Protein AF-A0A7C1A769-F1 (afdb_monomer_lite)

Radius of gyration: 11.72 Å; chains: 1; bounding box: 25×28×27 Å

Sequence (43 aa):
MNSGKTVFAQLLQYVQRYEFNQCVWRYHGNYKVRSFSCWEQFL

Secondary structure (DSSP, 8-state):
---S--HHHHHHTTS-HHHHHHHHHHTTTTTT-SSS-TTGGG-

Structure (mmCIF, N/CA/C/O backbone):
data_AF-A0A7C1A769-F1
#
_entry.id   AF-A0A7C1A769-F1
#
loop_
_atom_site.group_PDB
_atom_site.id
_atom_site.type_symbol
_atom_site.label_atom_id
_atom_site.label_alt_id
_atom_site.label_comp_id
_atom_site.label_asym_id
_atom_site.label_entity_id
_atom_site.label_seq_id
_atom_site.pdbx_PDB_ins_code
_atom_site.Cartn_x
_atom_site.Cartn_y
_atom_site.Cartn_z
_atom_site.occupancy
_atom_site.B_iso_or_equiv
_atom_site.auth_seq_id
_atom_site.auth_comp_id
_atom_site.auth_asym_id
_atom_site.auth_atom_id
_atom_site.pdbx_PDB_model_num
ATOM 1 N N . MET A 1 1 ? -6.995 18.902 14.819 1.00 53.25 1 MET A N 1
ATOM 2 C CA . MET A 1 1 ? -6.483 17.690 14.137 1.00 53.25 1 MET A CA 1
ATOM 3 C C . MET A 1 1 ? -7.418 16.544 14.469 1.00 53.25 1 MET A C 1
ATOM 5 O O . MET A 1 1 ? -7.813 16.446 15.621 1.00 53.25 1 MET A O 1
ATOM 9 N N . ASN A 1 2 ? -7.844 15.758 13.478 1.00 62.56 2 ASN A N 1
ATOM 10 C CA . ASN A 1 2 ? -8.822 14.687 13.683 1.00 62.56 2 ASN A CA 1
ATOM 11 C C . ASN A 1 2 ? -8.207 13.585 14.556 1.00 62.56 2 ASN A C 1
ATOM 13 O O . ASN A 1 2 ? -7.294 12.896 14.116 1.00 62.56 2 ASN A O 1
ATOM 17 N N . SER A 1 3 ? -8.695 13.423 15.785 1.00 74.56 3 SER A N 1
ATOM 18 C CA . SER A 1 3 ? -8.164 12.474 16.778 1.00 74.56 3 SER A CA 1
ATOM 19 C C . SER A 1 3 ? -8.550 11.006 16.514 1.00 74.56 3 SER A C 1
ATOM 21 O O . SER A 1 3 ? -8.554 10.198 17.439 1.00 74.56 3 SER A O 1
ATOM 23 N N . GLY A 1 4 ? -8.916 10.649 15.277 1.00 79.25 4 GLY A N 1
ATOM 24 C CA . GLY A 1 4 ? -9.459 9.338 14.915 1.00 79.25 4 GLY A CA 1
ATOM 25 C C . GLY A 1 4 ? -8.934 8.810 13.580 1.00 79.25 4 GLY A C 1
ATOM 26 O O . GLY A 1 4 ? -8.338 9.550 12.799 1.00 79.25 4 GLY A O 1
ATOM 27 N N . LYS A 1 5 ? -9.166 7.515 13.322 1.00 82.62 5 LYS A N 1
ATOM 28 C CA . LYS A 1 5 ? -8.805 6.857 12.055 1.00 82.62 5 LYS A CA 1
ATOM 29 C C . LYS A 1 5 ? -9.457 7.575 10.877 1.00 82.62 5 LYS A C 1
ATOM 31 O O . LYS A 1 5 ? -10.643 7.910 10.945 1.00 82.62 5 LYS A O 1
ATOM 36 N N . THR A 1 6 ? -8.701 7.752 9.797 1.00 89.19 6 THR A N 1
ATOM 37 C CA . THR A 1 6 ? -9.224 8.306 8.546 1.00 89.19 6 THR A CA 1
ATOM 38 C C . THR A 1 6 ? -10.407 7.467 8.047 1.00 89.19 6 THR A C 1
ATOM 40 O O . THR A 1 6 ? -10.478 6.262 8.297 1.00 89.19 6 THR A O 1
ATOM 43 N N . VAL A 1 7 ? -11.350 8.085 7.327 1.00 88.81 7 VAL A N 1
ATOM 44 C CA . VAL A 1 7 ? -12.456 7.343 6.684 1.00 88.81 7 VAL A CA 1
ATOM 45 C C . VAL A 1 7 ? -11.898 6.246 5.767 1.00 88.81 7 VAL A C 1
ATOM 47 O O . VAL A 1 7 ? -12.441 5.148 5.713 1.00 88.81 7 VAL A O 1
ATOM 50 N N . PHE A 1 8 ? -10.756 6.503 5.123 1.00 87.25 8 PHE A N 1
ATOM 51 C CA . PHE A 1 8 ? -10.044 5.515 4.316 1.00 87.25 8 PHE A CA 1
ATOM 52 C C . PHE A 1 8 ? -9.593 4.302 5.137 1.00 87.25 8 PHE A C 1
ATOM 54 O O . PHE A 1 8 ? -9.906 3.177 4.760 1.00 87.25 8 PHE A O 1
ATOM 61 N N . ALA A 1 9 ? -8.970 4.513 6.300 1.00 90.12 9 ALA A N 1
ATOM 62 C CA . ALA A 1 9 ? -8.562 3.433 7.197 1.00 90.12 9 ALA A CA 1
ATOM 63 C C . ALA A 1 9 ? -9.752 2.608 7.717 1.00 90.12 9 ALA A C 1
ATOM 65 O O . ALA A 1 9 ? -9.630 1.402 7.934 1.00 90.12 9 ALA A O 1
ATOM 66 N N . GLN A 1 10 ? -10.912 3.244 7.912 1.00 90.88 10 GLN A N 1
ATOM 67 C CA . GLN A 1 10 ? -12.145 2.555 8.305 1.00 90.88 10 GLN A CA 1
ATOM 68 C C . GLN A 1 10 ? -12.696 1.687 7.171 1.00 90.88 10 GLN A C 1
ATOM 70 O O . GLN A 1 10 ? -13.149 0.580 7.422 1.00 90.88 10 GLN A O 1
ATOM 75 N N . LEU A 1 11 ? -12.642 2.146 5.921 1.00 91.12 11 LEU A N 1
ATOM 76 C CA . LEU A 1 11 ? -13.056 1.340 4.769 1.00 91.12 11 LEU A CA 1
ATOM 77 C C . LEU A 1 11 ? -12.068 0.200 4.494 1.00 91.12 11 LEU A C 1
ATOM 79 O O . LEU A 1 11 ? -12.470 -0.924 4.198 1.00 91.12 11 LEU A O 1
ATOM 83 N N . LEU A 1 12 ? -10.774 0.469 4.664 1.00 91.06 12 LEU A N 1
ATOM 84 C CA . LEU A 1 12 ? -9.702 -0.495 4.446 1.00 91.06 12 LEU A CA 1
ATOM 85 C C . LEU A 1 12 ? -9.769 -1.685 5.415 1.00 91.06 12 LEU A C 1
ATOM 87 O O . LEU A 1 12 ? -9.264 -2.755 5.091 1.00 91.06 12 LEU A O 1
ATOM 91 N N . GLN A 1 13 ? -10.442 -1.543 6.565 1.00 90.62 13 GLN A N 1
ATOM 92 C CA . GLN A 1 13 ? -10.653 -2.645 7.513 1.00 90.62 13 GLN A CA 1
ATOM 93 C C . GLN A 1 13 ? -11.476 -3.803 6.922 1.00 90.62 13 GLN A C 1
ATOM 95 O O . GLN A 1 13 ? -11.395 -4.924 7.418 1.00 90.62 13 GLN A O 1
ATOM 100 N N . TYR A 1 14 ? -12.259 -3.537 5.871 1.00 93.38 14 TYR A N 1
ATOM 101 C CA . TYR A 1 14 ? -13.044 -4.547 5.158 1.00 93.38 14 TYR A CA 1
ATOM 102 C C . TYR A 1 14 ? -12.282 -5.169 3.982 1.00 93.38 14 TYR A C 1
ATOM 104 O O . TYR A 1 14 ? -12.736 -6.155 3.404 1.00 93.38 14 TYR A O 1
ATOM 112 N N . VAL A 1 15 ? -11.124 -4.611 3.616 1.00 92.81 15 VAL A N 1
ATOM 113 C CA . VAL A 1 15 ? -10.298 -5.117 2.520 1.00 92.81 15 VAL A CA 1
ATOM 114 C C . VAL A 1 15 ? -9.387 -6.224 3.040 1.00 92.81 15 VAL A C 1
ATOM 116 O O . VAL A 1 15 ? -8.630 -6.044 3.994 1.00 92.81 15 VAL A O 1
ATOM 119 N N . GLN A 1 16 ? -9.412 -7.378 2.373 1.00 94.50 16 GLN A N 1
ATOM 120 C CA . GLN A 1 16 ? -8.516 -8.485 2.690 1.00 94.50 16 GLN A CA 1
ATOM 121 C C . GLN A 1 16 ? -7.061 -8.084 2.414 1.00 94.50 16 GLN A C 1
ATOM 123 O O . GLN A 1 16 ? -6.669 -7.806 1.277 1.00 94.50 16 GLN A O 1
ATOM 128 N N . ARG A 1 17 ? -6.225 -8.094 3.460 1.00 93.75 17 ARG A N 1
ATOM 129 C CA . ARG A 1 17 ? -4.810 -7.687 3.380 1.00 93.75 17 ARG A CA 1
ATOM 130 C C . ARG A 1 17 ? -4.033 -8.471 2.320 1.00 93.75 17 ARG A C 1
ATOM 132 O O . ARG A 1 17 ? -3.166 -7.915 1.651 1.00 93.75 17 ARG A O 1
ATOM 139 N N . TYR A 1 18 ? -4.345 -9.756 2.175 1.00 96.31 18 TYR A N 1
ATOM 140 C CA . TYR A 1 18 ? -3.701 -10.639 1.209 1.00 96.31 18 TYR A CA 1
ATOM 141 C C . TYR A 1 18 ? -4.001 -10.232 -0.239 1.00 96.31 18 TYR A C 1
ATOM 143 O O . TYR A 1 18 ? -3.074 -10.057 -1.027 1.00 96.31 18 TYR A O 1
ATOM 151 N N . GLU A 1 19 ? -5.274 -10.018 -0.579 1.00 96.38 19 GLU A N 1
ATOM 152 C CA . GLU A 1 19 ? -5.686 -9.601 -1.926 1.00 96.38 19 GLU A CA 1
ATOM 153 C C . GLU A 1 19 ? -5.135 -8.217 -2.276 1.00 96.38 19 GLU A C 1
ATOM 155 O O . GLU A 1 19 ? -4.615 -8.014 -3.373 1.00 96.38 19 GLU A O 1
ATOM 160 N N . PHE A 1 20 ? -5.136 -7.291 -1.310 1.00 96.12 20 PHE A N 1
ATOM 161 C CA . PHE A 1 20 ? -4.483 -5.993 -1.468 1.00 96.12 20 PHE A CA 1
ATOM 162 C C . PHE A 1 20 ? -2.998 -6.149 -1.818 1.00 96.12 20 PHE A C 1
ATOM 164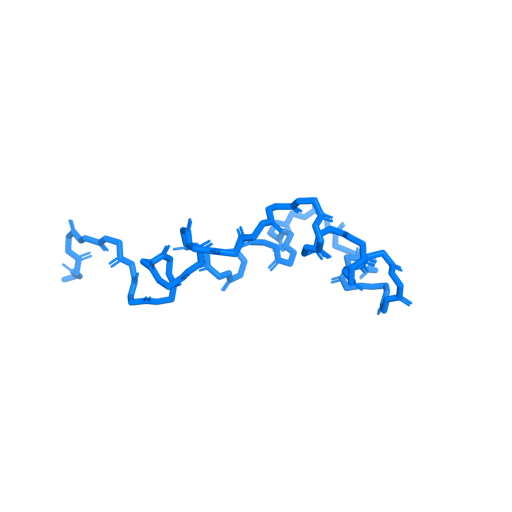 O O . PHE A 1 20 ? -2.515 -5.550 -2.779 1.00 96.12 20 PHE A O 1
ATOM 171 N N . ASN A 1 21 ? -2.268 -6.986 -1.076 1.00 96.50 21 ASN A N 1
ATOM 172 C CA . ASN A 1 21 ? -0.847 -7.218 -1.328 1.00 96.50 21 ASN A CA 1
ATOM 173 C C . ASN A 1 21 ? -0.598 -7.853 -2.703 1.00 96.50 21 ASN A C 1
ATOM 175 O O . ASN A 1 21 ? 0.381 -7.495 -3.359 1.00 96.50 21 ASN A O 1
ATOM 179 N N . GLN A 1 22 ? -1.484 -8.739 -3.170 1.00 98.19 22 GLN A N 1
ATOM 180 C CA . GLN A 1 22 ? -1.404 -9.276 -4.530 1.00 98.19 22 GLN A CA 1
ATOM 181 C C . GLN A 1 22 ? -1.544 -8.177 -5.588 1.00 98.19 22 GLN A C 1
ATOM 183 O O . GLN A 1 22 ? -0.761 -8.147 -6.537 1.00 98.19 22 GLN A O 1
ATOM 188 N N . CYS A 1 23 ? -2.486 -7.245 -5.414 1.00 97.19 23 CYS A N 1
ATOM 189 C CA . CYS A 1 23 ? -2.630 -6.090 -6.301 1.00 97.19 23 CYS A CA 1
ATOM 190 C C . CYS A 1 23 ? -1.383 -5.197 -6.274 1.00 97.19 23 CYS A C 1
ATOM 192 O O . CYS A 1 23 ? -0.856 -4.846 -7.328 1.00 97.19 23 CYS A O 1
ATOM 194 N N . VAL A 1 24 ? -0.862 -4.880 -5.085 1.00 97.56 24 VAL A N 1
ATOM 195 C CA . VAL A 1 24 ? 0.363 -4.078 -4.944 1.00 97.56 24 VAL A CA 1
ATOM 196 C C . VAL A 1 24 ? 1.543 -4.740 -5.647 1.00 97.56 24 VAL A C 1
ATOM 198 O O . VAL A 1 24 ? 2.301 -4.056 -6.331 1.00 97.56 24 VAL A O 1
ATOM 201 N N . TRP A 1 25 ? 1.698 -6.058 -5.517 1.00 97.75 25 TRP A N 1
ATOM 202 C CA . TRP A 1 25 ? 2.753 -6.794 -6.208 1.00 97.75 25 TRP A CA 1
ATOM 203 C C . TRP A 1 25 ? 2.555 -6.776 -7.729 1.00 97.75 25 TRP A C 1
ATOM 205 O O . TRP A 1 25 ? 3.481 -6.419 -8.454 1.00 97.75 25 TRP A O 1
ATOM 215 N N . ARG A 1 26 ? 1.335 -7.066 -8.205 1.00 98.50 26 ARG A N 1
ATOM 21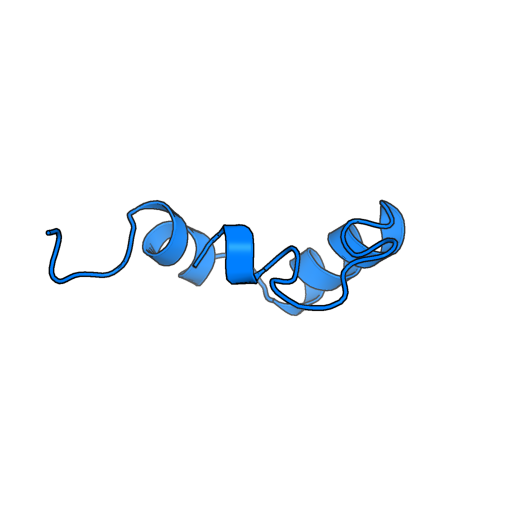6 C CA . ARG A 1 26 ? 0.977 -7.096 -9.635 1.00 98.50 26 ARG A CA 1
ATOM 217 C C . ARG A 1 26 ? 1.251 -5.773 -10.348 1.00 98.50 26 ARG A C 1
ATOM 219 O O . ARG A 1 26 ? 1.680 -5.786 -11.495 1.00 98.50 26 ARG A O 1
ATOM 226 N N . TYR A 1 27 ? 0.993 -4.649 -9.683 1.00 97.88 27 TYR A N 1
ATOM 227 C CA . TYR A 1 27 ? 1.146 -3.312 -10.265 1.00 97.88 27 TYR A CA 1
ATOM 228 C C . TYR A 1 27 ? 2.401 -2.578 -9.785 1.00 97.88 27 TYR A C 1
ATOM 230 O O . TYR A 1 27 ? 2.525 -1.377 -10.002 1.00 97.88 27 TYR A O 1
ATOM 238 N N . HIS A 1 28 ? 3.331 -3.278 -9.126 1.00 97.31 28 HIS A N 1
ATOM 239 C CA . HIS A 1 28 ? 4.555 -2.689 -8.582 1.00 97.31 28 HIS A CA 1
ATOM 240 C C . HIS A 1 28 ? 4.303 -1.446 -7.703 1.00 97.31 28 HIS A C 1
ATOM 242 O O . HIS A 1 28 ? 5.094 -0.504 -7.700 1.00 97.31 28 HIS A O 1
ATOM 248 N N . GLY A 1 29 ? 3.226 -1.444 -6.911 1.00 96.06 29 GLY A N 1
ATOM 249 C CA . GLY A 1 29 ? 2.790 -0.286 -6.116 1.00 96.06 29 GLY A CA 1
ATOM 250 C C . GLY A 1 29 ? 3.784 0.168 -5.038 1.00 96.06 29 GLY A C 1
ATOM 251 O O . GLY A 1 29 ? 3.683 1.282 -4.540 1.00 96.06 29 GLY A O 1
ATOM 252 N N . ASN A 1 30 ? 4.773 -0.667 -4.703 1.00 97.38 30 ASN A N 1
ATOM 253 C CA . ASN A 1 30 ? 5.883 -0.326 -3.805 1.00 97.38 30 ASN A CA 1
ATOM 254 C C . 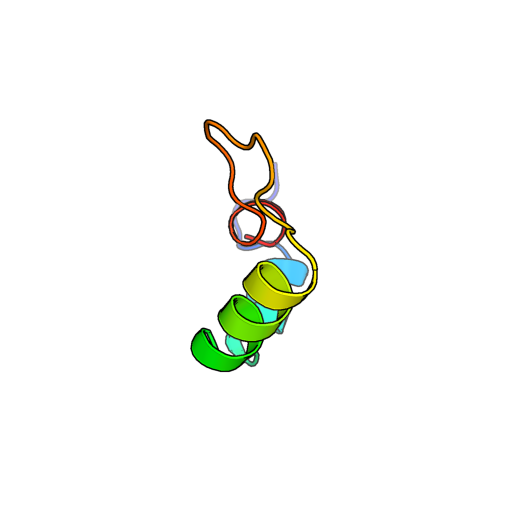ASN A 1 30 ? 7.219 -0.092 -4.543 1.00 97.38 30 ASN A C 1
ATOM 256 O O . ASN A 1 30 ? 8.284 -0.142 -3.926 1.00 97.38 30 ASN A O 1
ATOM 260 N N . TYR A 1 31 ? 7.215 0.133 -5.860 1.00 97.25 31 TYR A N 1
ATOM 261 C CA . TYR A 1 31 ? 8.453 0.335 -6.611 1.00 97.25 31 TYR A CA 1
ATOM 262 C C . TYR A 1 31 ? 9.229 1.560 -6.105 1.00 97.25 31 TYR A C 1
ATOM 264 O O . TYR A 1 31 ? 8.707 2.671 -6.073 1.00 97.25 31 TYR A O 1
ATOM 272 N N . LYS A 1 32 ? 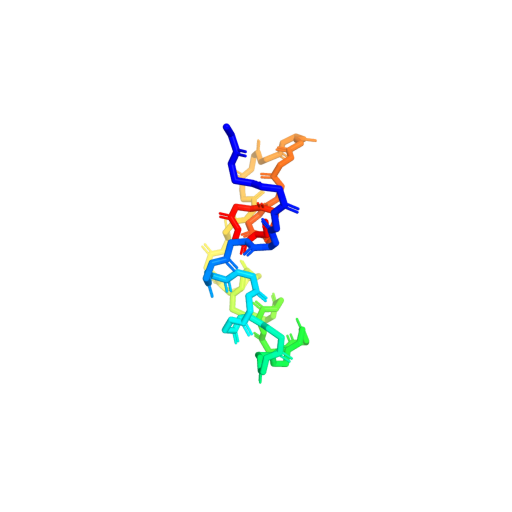10.494 1.341 -5.716 1.00 96.44 32 LYS A N 1
ATOM 273 C CA . LYS A 1 32 ? 11.414 2.345 -5.139 1.00 96.44 32 LYS A CA 1
ATOM 274 C C . LYS A 1 32 ? 10.954 2.996 -3.827 1.00 96.44 32 LYS A C 1
ATOM 276 O O . LYS A 1 32 ? 11.589 3.947 -3.371 1.00 96.44 32 LYS A O 1
ATOM 281 N N . VAL A 1 33 ? 9.911 2.474 -3.187 1.00 95.56 33 VAL A N 1
ATOM 282 C CA . VAL A 1 33 ? 9.499 2.936 -1.859 1.00 95.56 33 VAL A CA 1
ATOM 283 C C . 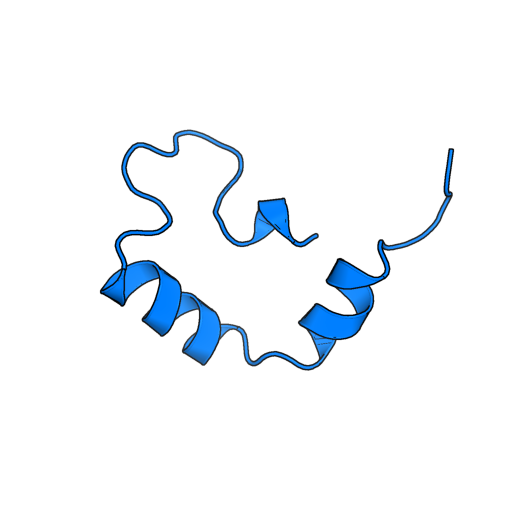VAL A 1 33 ? 10.567 2.536 -0.835 1.00 95.56 33 VAL A C 1
ATOM 285 O O . VAL A 1 33 ? 10.993 1.384 -0.796 1.00 95.56 33 VAL A O 1
ATOM 288 N N . ARG A 1 34 ? 11.025 3.493 -0.017 1.00 93.31 34 ARG A N 1
ATOM 289 C CA . ARG A 1 34 ? 12.007 3.261 1.069 1.00 93.31 34 ARG A CA 1
ATOM 290 C C . ARG A 1 34 ? 11.343 3.213 2.446 1.00 93.31 34 ARG A C 1
ATOM 292 O O . ARG A 1 34 ? 11.756 2.448 3.307 1.00 93.31 34 ARG A O 1
ATOM 299 N N . SER A 1 35 ? 10.317 4.031 2.621 1.00 95.19 35 SER A N 1
ATOM 300 C CA . SER A 1 35 ? 9.414 4.123 3.767 1.00 95.19 35 SER A CA 1
ATOM 301 C C . SER A 1 35 ? 8.052 4.569 3.234 1.00 95.19 35 SER A C 1
ATOM 303 O O . SER A 1 35 ? 7.992 5.084 2.116 1.00 95.19 35 SER A O 1
ATOM 305 N N . PHE A 1 36 ? 6.978 4.391 4.006 1.00 94.75 36 PHE A N 1
ATOM 306 C CA . PHE A 1 36 ? 5.627 4.782 3.590 1.00 94.75 36 PHE A CA 1
ATOM 307 C C . PHE A 1 36 ? 5.107 3.972 2.385 1.00 94.75 36 PHE A C 1
ATOM 309 O O . PHE A 1 36 ? 4.889 4.465 1.277 1.00 94.75 36 PHE A O 1
ATOM 316 N N . SER A 1 37 ? 4.954 2.673 2.627 1.00 95.19 37 SER A N 1
ATOM 317 C CA . SER A 1 37 ? 4.371 1.673 1.736 1.00 95.19 37 SER A CA 1
ATOM 318 C C . SER A 1 37 ? 3.001 2.076 1.197 1.00 95.19 37 SER A C 1
ATOM 320 O O . SER A 1 37 ? 2.260 2.846 1.803 1.00 95.19 37 SER A O 1
ATOM 322 N N . CYS A 1 38 ? 2.613 1.461 0.081 1.00 94.94 38 CYS A N 1
ATOM 323 C CA . CYS A 1 38 ? 1.299 1.638 -0.531 1.00 94.94 38 CYS A CA 1
ATOM 324 C C . CYS A 1 38 ? 0.145 1.388 0.457 1.00 94.94 38 CYS A C 1
ATOM 326 O O . CYS A 1 38 ? -0.898 2.005 0.339 1.00 94.94 38 CYS A O 1
ATOM 328 N N . TRP A 1 39 ? 0.327 0.539 1.472 1.00 94.12 39 TRP A N 1
ATOM 329 C CA . TRP A 1 39 ? -0.679 0.360 2.522 1.00 94.12 39 TRP A CA 1
ATOM 330 C C . TRP A 1 39 ? -0.760 1.532 3.500 1.00 94.12 39 TRP A C 1
ATOM 332 O O . TRP A 1 39 ? -1.852 1.935 3.879 1.00 94.12 39 TRP A O 1
ATOM 342 N N . GLU A 1 40 ? 0.388 2.078 3.902 1.00 92.88 40 GLU A N 1
ATOM 343 C CA . GLU A 1 40 ? 0.460 3.227 4.813 1.00 92.88 40 GLU A CA 1
ATOM 344 C C . GLU A 1 40 ? -0.124 4.493 4.177 1.00 92.88 40 GLU A C 1
ATOM 346 O O . GLU A 1 40 ? -0.610 5.359 4.887 1.00 92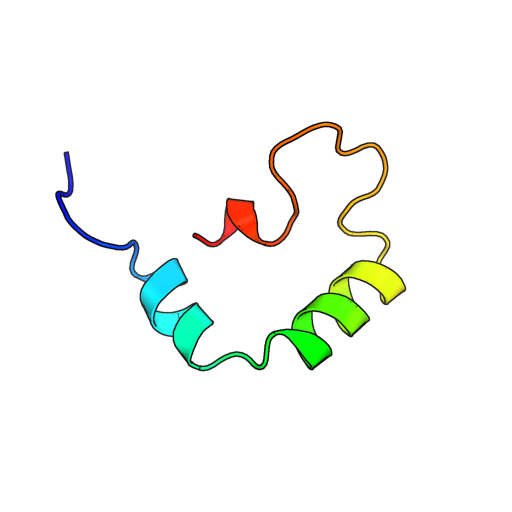.88 40 GLU A O 1
ATOM 351 N N . GLN A 1 41 ? -0.175 4.574 2.846 1.00 90.38 41 GLN A N 1
ATOM 352 C CA . GLN A 1 41 ? -0.873 5.652 2.134 1.00 90.38 41 GLN A CA 1
ATOM 353 C C . GLN A 1 41 ? -2.392 5.662 2.379 1.00 90.38 41 GLN A C 1
ATOM 355 O O . GLN A 1 41 ? -3.039 6.682 2.146 1.00 90.38 41 GLN A O 1
ATOM 360 N N . PHE A 1 42 ? -2.962 4.543 2.835 1.00 88.25 42 PHE A N 1
ATOM 361 C CA . PHE A 1 42 ? -4.397 4.382 3.081 1.00 88.25 42 PHE A CA 1
ATOM 362 C C . PHE A 1 42 ? -4.761 4.262 4.571 1.00 88.25 42 PHE A C 1
ATOM 364 O O . PHE A 1 42 ? -5.948 4.122 4.882 1.00 88.25 42 PHE A O 1
ATOM 371 N N . LEU A 1 43 ? -3.776 4.306 5.478 1.00 85.69 43 LEU A N 1
ATOM 372 C CA . LEU A 1 43 ? -3.971 4.248 6.932 1.00 85.69 43 LEU A CA 1
ATOM 373 C C . LEU A 1 43 ? -3.755 5.617 7.583 1.00 85.69 43 LEU A C 1
ATOM 375 O O . LEU A 1 43 ? -4.710 6.087 8.251 1.00 85.69 43 LEU A O 1
#

pLDDT: mean 91.23, std 8.99, range [53.25, 98.5]

Foldseek 3Di:
DPPDDDPLRVVCVPPDPVVVVVVCVVVVQCPPPPDCGPVNVRD